Protein AF-A0A738KXM3-F1 (afdb_monomer_lite)

Sequence (91 aa):
VAEEIIFRGFLLNSSIGWGRYSRASGIIITSLAFAFMHTQYLFAVTFVYLFVFSSILCVVRMRSRGLMIPIILHILNNAWVIFGLLFSATE

Radius of gyration: 14.13 Å; chains: 1; bounding box: 30×22×49 Å

Foldseek 3Di:
DVLLCPLVVPQLVVQLPPDDVSNVVSLQVSLLVQLVVPVVDDDPVVSVVSSVLSSVLSVVCSVVVDSVVSVVVVVVVVVVVVVVVVVVVVD

InterPro domains:
  IPR003675 CAAX prenyl protease 2/Lysostaphin resistance protein A-like domain [PF02517] (1-79)
  IPR052710 CAAX motif-specific protease [PTHR36435] (2-84)

pLDDT: mean 95.93, std 4.22, range [65.44, 98.69]

Organism: Salmonella enterica (NCBI:txid28901)

Secondary structure (DSSP, 8-state):
-HHHIIIIIIITHHHHTT-HHHHHHHHHHHHHHHHHH-TT---HHHHHHHHHHHHHHHHHHHHH-SSHHHHHHHHHHHHHHHHHHHHHHH-

Structure (mmCIF, N/CA/C/O backbone):
data_AF-A0A738KXM3-F1
#
_entry.id   AF-A0A738KXM3-F1
#
loop_
_atom_site.group_PDB
_atom_site.id
_atom_site.type_symbol
_atom_site.label_atom_id
_atom_site.label_alt_id
_atom_site.label_comp_id
_atom_site.label_asym_id
_atom_site.label_entity_id
_atom_site.label_seq_id
_atom_site.pdbx_PDB_ins_code
_atom_site.Cartn_x
_atom_site.Cartn_y
_atom_site.Cartn_z
_atom_site.occupancy
_atom_site.B_iso_or_equiv
_atom_site.auth_seq_id
_atom_site.auth_comp_id
_atom_site.auth_asym_id
_atom_site.auth_atom_id
_atom_site.pdbx_PDB_model_num
ATOM 1 N N . VAL A 1 1 ? -6.652 -10.542 -3.203 1.00 92.44 1 VAL A N 1
ATOM 2 C CA . VAL A 1 1 ? -7.672 -10.861 -2.159 1.00 92.44 1 VAL A CA 1
ATOM 3 C C . VAL A 1 1 ? -7.028 -11.205 -0.821 1.00 92.44 1 VAL A C 1
ATOM 5 O O . VAL A 1 1 ? -7.298 -10.498 0.141 1.00 92.44 1 VAL A O 1
ATOM 8 N N . ALA A 1 2 ? -6.174 -12.237 -0.744 1.00 97.44 2 ALA A N 1
ATOM 9 C CA . ALA A 1 2 ? -5.509 -12.633 0.507 1.00 97.44 2 ALA A CA 1
ATOM 10 C C . ALA A 1 2 ? -4.712 -11.486 1.155 1.00 97.44 2 ALA A C 1
ATOM 12 O O . ALA A 1 2 ? -4.829 -11.256 2.355 1.00 97.44 2 ALA A O 1
ATOM 13 N N . GLU A 1 3 ? -3.994 -10.701 0.350 1.00 97.00 3 GLU A N 1
ATOM 14 C CA . GLU A 1 3 ? -3.274 -9.514 0.821 1.00 97.00 3 GLU A CA 1
ATOM 15 C C . GLU A 1 3 ? -4.195 -8.512 1.527 1.00 97.00 3 GLU A C 1
ATOM 17 O O . GLU A 1 3 ? -3.879 -8.054 2.618 1.00 97.00 3 GLU A O 1
ATOM 22 N N . GLU A 1 4 ? -5.380 -8.217 0.984 1.00 97.88 4 GLU A N 1
ATOM 23 C CA . GLU A 1 4 ? -6.323 -7.315 1.658 1.00 97.88 4 GLU A CA 1
ATOM 24 C C . GLU A 1 4 ? -6.811 -7.875 2.994 1.00 97.88 4 GLU A C 1
ATOM 26 O O . GLU A 1 4 ? -6.968 -7.122 3.954 1.00 97.88 4 GLU A O 1
ATOM 31 N N . ILE A 1 5 ? -7.025 -9.189 3.090 1.00 98.19 5 ILE A N 1
ATOM 32 C CA . ILE A 1 5 ? -7.416 -9.824 4.353 1.00 98.19 5 ILE A CA 1
ATOM 33 C C . ILE A 1 5 ? -6.299 -9.650 5.393 1.00 98.19 5 ILE A C 1
ATOM 35 O O . ILE A 1 5 ? -6.576 -9.233 6.516 1.00 98.19 5 ILE A O 1
ATOM 39 N N . ILE A 1 6 ? -5.041 -9.885 5.016 1.00 98.31 6 ILE A N 1
ATOM 40 C CA . ILE A 1 6 ? -3.888 -9.769 5.920 1.00 98.31 6 ILE A CA 1
ATOM 41 C C . ILE A 1 6 ? -3.629 -8.303 6.295 1.00 98.31 6 ILE A C 1
ATOM 43 O O . ILE A 1 6 ? -3.621 -7.943 7.471 1.00 98.31 6 ILE A O 1
ATOM 47 N N . PHE A 1 7 ? -3.451 -7.427 5.310 1.00 98.38 7 PHE A N 1
ATOM 48 C CA . PHE A 1 7 ? -3.025 -6.051 5.551 1.00 98.38 7 PHE A CA 1
ATOM 49 C C . PHE A 1 7 ? -4.169 -5.163 6.053 1.00 98.38 7 PHE A C 1
ATOM 51 O O . PHE A 1 7 ? -3.972 -4.372 6.969 1.00 98.38 7 PHE A O 1
ATOM 58 N N . ARG A 1 8 ? -5.381 -5.277 5.492 1.00 98.06 8 ARG A N 1
ATOM 59 C CA . ARG A 1 8 ? -6.513 -4.383 5.817 1.00 98.06 8 ARG A CA 1
ATOM 60 C C . ARG A 1 8 ? -7.498 -5.030 6.786 1.00 98.06 8 ARG A C 1
ATOM 62 O O . ARG A 1 8 ? -8.137 -4.321 7.564 1.00 98.06 8 ARG A O 1
ATOM 69 N N . GLY A 1 9 ? -7.650 -6.352 6.726 1.00 96.25 9 GLY A N 1
ATOM 70 C CA . GLY A 1 9 ? -8.530 -7.120 7.606 1.00 96.25 9 GLY A CA 1
ATOM 71 C C . GLY A 1 9 ? -7.919 -7.396 8.978 1.00 96.25 9 GLY A C 1
ATOM 72 O O . GLY A 1 9 ? -8.638 -7.328 9.971 1.00 96.25 9 GLY A O 1
ATOM 73 N N . PHE A 1 10 ? -6.607 -7.634 9.040 1.00 97.62 10 PHE A N 1
ATOM 74 C CA . PHE A 1 10 ? -5.897 -7.940 10.282 1.00 97.62 10 PHE A CA 1
ATOM 75 C C . PHE A 1 10 ? 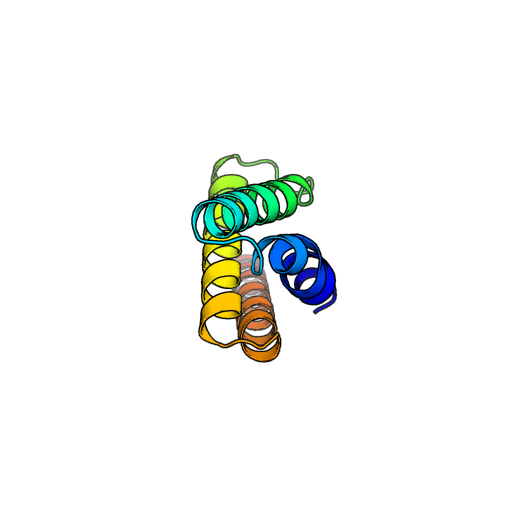-4.974 -6.798 10.729 1.00 97.62 10 PHE A C 1
ATOM 77 O O . PHE A 1 10 ? -5.264 -6.148 11.734 1.00 97.62 10 PHE A O 1
ATOM 84 N N . LEU A 1 11 ? -3.908 -6.499 9.975 1.00 97.81 11 LEU A N 1
ATOM 85 C CA . LEU A 1 11 ? -2.843 -5.593 10.422 1.00 97.81 11 LEU A CA 1
ATOM 86 C C . LEU A 1 11 ? -3.350 -4.166 10.678 1.00 97.81 11 LEU A C 1
ATOM 88 O O . LEU A 1 11 ? -3.282 -3.689 11.808 1.00 97.81 11 LEU A O 1
ATOM 92 N N . LEU A 1 12 ? -3.944 -3.506 9.680 1.00 97.75 12 LEU A N 1
ATOM 93 C CA . LEU A 1 12 ? -4.541 -2.177 9.850 1.00 97.75 12 LEU A CA 1
ATOM 94 C C . LEU A 1 12 ? -5.682 -2.204 10.874 1.00 97.75 12 LEU A C 1
ATOM 96 O O . LEU A 1 12 ? -5.824 -1.289 11.682 1.00 97.75 12 LEU A O 1
ATOM 100 N N . ASN A 1 13 ? -6.506 -3.255 10.854 1.00 96.81 13 ASN A N 1
ATOM 101 C CA . ASN A 1 13 ? -7.670 -3.354 11.730 1.00 96.81 13 ASN A CA 1
ATOM 102 C C . ASN A 1 13 ? -7.280 -3.383 13.216 1.00 96.81 13 ASN A C 1
ATOM 104 O O . ASN A 1 13 ? -8.016 -2.841 14.040 1.00 96.81 13 ASN A O 1
ATOM 108 N N . SER A 1 14 ? -6.098 -3.920 13.543 1.00 95.81 14 SER A N 1
ATOM 109 C CA . SER A 1 14 ? -5.545 -3.906 14.902 1.00 95.81 14 SER A CA 1
ATOM 110 C C . SER A 1 14 ? -5.347 -2.493 15.473 1.00 95.81 14 SER A C 1
ATOM 112 O O . SER A 1 14 ? -5.384 -2.327 16.691 1.00 95.81 14 SER A O 1
ATOM 114 N N . SER A 1 15 ? -5.211 -1.462 14.626 1.00 94.88 15 SER A N 1
ATOM 115 C CA . SER A 1 15 ? -4.935 -0.085 15.055 1.00 94.88 15 SER A CA 1
ATOM 116 C C . SER A 1 15 ? -6.142 0.867 14.969 1.00 94.88 15 SER A C 1
ATOM 118 O O . SER A 1 15 ? -6.184 1.881 15.671 1.00 94.88 15 SER A O 1
ATOM 120 N N . ILE A 1 16 ? -7.168 0.551 14.163 1.00 92.38 16 ILE A N 1
ATOM 121 C CA . ILE A 1 16 ? -8.300 1.460 13.871 1.00 92.38 16 ILE A CA 1
ATOM 122 C C . ILE A 1 16 ? -9.078 1.883 15.136 1.00 92.38 16 ILE A C 1
ATOM 124 O O . ILE A 1 16 ? -9.589 3.012 15.202 1.00 92.38 16 ILE A O 1
ATOM 128 N N . GLY A 1 17 ? -9.163 1.001 16.136 1.00 91.44 17 GLY A N 1
ATOM 129 C CA . GLY A 1 17 ? -9.916 1.213 17.379 1.00 91.44 17 GLY A CA 1
ATOM 130 C C . GLY A 1 17 ? -9.268 2.167 18.391 1.00 91.44 17 GLY A C 1
ATOM 131 O O . GLY A 1 17 ? -9.956 2.675 19.267 1.00 91.44 17 GLY A O 1
ATOM 132 N N . TRP A 1 18 ? -7.979 2.478 18.252 1.00 91.25 18 TRP A N 1
ATOM 133 C CA . TRP A 1 18 ? -7.170 3.088 19.321 1.00 91.25 18 TRP A CA 1
ATOM 134 C C . TRP A 1 18 ? -6.952 4.605 19.162 1.00 91.25 18 TRP A C 1
ATOM 136 O O . TRP A 1 18 ? -6.000 5.178 19.687 1.00 91.25 18 TRP A O 1
ATOM 146 N N . GLY A 1 19 ? -7.823 5.282 18.409 1.00 93.25 19 GLY A N 1
ATOM 147 C CA . GLY A 1 19 ? -7.779 6.736 18.215 1.00 93.25 19 GLY A CA 1
ATOM 148 C C . GLY A 1 19 ? -6.905 7.216 17.047 1.00 93.25 19 GLY A C 1
ATOM 149 O O . GLY A 1 19 ? -6.407 6.437 16.236 1.00 93.25 19 GLY A O 1
ATOM 150 N N . ARG A 1 20 ? -6.764 8.545 16.911 1.00 92.75 20 ARG A N 1
ATOM 151 C CA . ARG A 1 20 ? -6.215 9.188 15.697 1.00 92.75 20 ARG A CA 1
ATOM 152 C C . ARG A 1 20 ? -4.748 8.845 15.416 1.00 92.75 20 ARG A C 1
ATOM 154 O O . ARG A 1 20 ? -4.398 8.590 14.269 1.00 92.75 20 ARG A O 1
ATOM 161 N N . TYR A 1 21 ? -3.914 8.815 16.455 1.00 94.44 21 TYR A N 1
ATOM 162 C CA . TYR A 1 21 ? -2.479 8.573 16.306 1.00 94.44 21 TYR A CA 1
ATOM 163 C C . TYR A 1 21 ? -2.196 7.112 15.955 1.00 94.44 21 TYR A C 1
ATOM 165 O O . TYR A 1 21 ? -1.389 6.850 15.071 1.00 94.44 21 TYR A O 1
ATOM 173 N N . SER A 1 22 ? -2.938 6.176 16.556 1.00 95.06 22 SER A N 1
ATOM 174 C CA . SER A 1 22 ? -2.832 4.748 16.235 1.00 95.06 22 SER A CA 1
ATOM 175 C C . SER A 1 22 ? -3.348 4.415 14.827 1.00 95.06 22 SER A C 1
ATOM 177 O O . SER A 1 22 ? -2.799 3.569 14.123 1.00 95.06 22 SER A O 1
ATOM 179 N N . ARG A 1 23 ? -4.361 5.143 14.336 1.00 95.62 23 ARG A N 1
ATOM 180 C CA . ARG A 1 23 ? -4.775 5.050 12.925 1.00 95.62 23 ARG A CA 1
ATOM 181 C C . ARG A 1 23 ? -3.662 5.493 11.984 1.00 95.62 23 ARG A C 1
ATOM 183 O O . ARG A 1 23 ? -3.362 4.778 11.037 1.00 95.62 23 ARG A O 1
ATOM 190 N N . ALA A 1 24 ? -3.046 6.645 12.251 1.00 97.00 24 ALA A N 1
ATOM 191 C CA . ALA A 1 24 ? -1.961 7.161 11.421 1.00 97.00 24 ALA A CA 1
ATOM 192 C C . ALA A 1 24 ? -0.753 6.210 11.411 1.00 97.00 24 ALA A C 1
ATOM 194 O O . ALA A 1 24 ? -0.265 5.862 10.336 1.00 97.00 24 ALA A O 1
ATOM 195 N N . SER A 1 25 ? -0.322 5.724 12.580 1.00 97.19 25 SER A N 1
ATOM 196 C CA . SER A 1 25 ? 0.766 4.744 12.662 1.00 97.19 25 SER A CA 1
ATOM 197 C C . SER A 1 25 ? 0.395 3.425 11.987 1.00 97.19 25 SER A C 1
ATOM 199 O O . SER A 1 25 ? 1.216 2.868 11.269 1.00 97.19 25 SER A O 1
ATOM 201 N N . GLY A 1 26 ? -0.848 2.958 12.122 1.00 98.00 26 GLY A N 1
ATOM 202 C CA . GLY A 1 26 ? -1.324 1.755 11.444 1.00 98.00 26 GLY A CA 1
ATOM 203 C C . GLY A 1 26 ? -1.302 1.857 9.925 1.00 98.00 26 GLY A C 1
ATOM 204 O O . GLY A 1 26 ? -0.922 0.890 9.272 1.00 98.00 26 GLY A O 1
ATOM 205 N N . ILE A 1 27 ? -1.642 3.017 9.351 1.00 98.38 27 ILE A N 1
ATOM 206 C CA . ILE A 1 27 ? -1.505 3.255 7.905 1.00 98.38 27 ILE A CA 1
ATOM 207 C C . ILE A 1 27 ? -0.036 3.135 7.502 1.00 98.38 27 ILE A C 1
ATOM 209 O O . ILE A 1 27 ? 0.277 2.377 6.591 1.00 98.38 27 ILE A O 1
ATOM 213 N N . ILE A 1 28 ? 0.857 3.844 8.198 1.00 98.44 28 ILE A N 1
ATOM 214 C CA . ILE A 1 28 ? 2.291 3.872 7.879 1.00 98.44 28 ILE A CA 1
ATOM 215 C C . ILE A 1 28 ? 2.897 2.469 7.992 1.00 98.44 28 ILE A C 1
ATOM 217 O O . ILE A 1 28 ? 3.522 2.000 7.047 1.00 98.44 28 ILE A O 1
ATOM 221 N N . ILE A 1 29 ? 2.668 1.775 9.110 1.00 98.31 29 ILE A N 1
ATOM 222 C CA . ILE A 1 29 ? 3.205 0.433 9.368 1.00 98.31 29 ILE A CA 1
ATOM 223 C C . ILE A 1 29 ? 2.661 -0.571 8.350 1.00 98.31 29 ILE A C 1
ATOM 225 O O . ILE A 1 29 ? 3.437 -1.321 7.764 1.00 98.31 29 ILE A O 1
ATOM 229 N N . THR A 1 30 ? 1.349 -0.563 8.094 1.00 98.50 30 THR A N 1
ATOM 230 C CA . THR A 1 30 ? 0.735 -1.472 7.113 1.00 98.50 30 THR A CA 1
ATOM 231 C C . THR A 1 30 ? 1.293 -1.226 5.715 1.00 98.50 30 THR A C 1
ATOM 233 O O . THR A 1 30 ? 1.609 -2.179 5.010 1.00 98.50 30 THR A O 1
ATOM 236 N N . SER A 1 31 ? 1.460 0.038 5.317 1.00 98.69 31 SER A N 1
ATOM 237 C CA . SER A 1 31 ? 1.996 0.392 4.002 1.00 98.69 31 SER A CA 1
ATOM 238 C C . SER A 1 31 ? 3.478 0.089 3.839 1.00 98.69 31 SER A C 1
ATOM 240 O O . SER A 1 31 ? 3.878 -0.354 2.765 1.00 98.69 31 SER A O 1
ATOM 242 N N . LEU A 1 32 ? 4.289 0.274 4.884 1.00 98.50 32 LEU A N 1
ATOM 243 C CA . LEU A 1 32 ? 5.691 -0.147 4.873 1.00 98.50 32 LEU A CA 1
ATOM 244 C C . LEU A 1 32 ? 5.798 -1.669 4.777 1.00 98.50 32 LEU A C 1
ATOM 246 O O . LEU A 1 32 ? 6.529 -2.168 3.928 1.00 98.50 32 LEU A O 1
ATOM 250 N N . ALA A 1 33 ? 5.038 -2.407 5.590 1.00 98.44 33 ALA A N 1
ATOM 251 C CA . ALA A 1 33 ? 5.019 -3.867 5.544 1.00 98.44 33 ALA A CA 1
ATOM 252 C C . ALA A 1 33 ? 4.581 -4.382 4.164 1.00 98.44 33 ALA A C 1
ATOM 254 O O . ALA A 1 33 ? 5.213 -5.282 3.617 1.00 98.44 33 ALA A O 1
ATOM 255 N N . PHE A 1 34 ? 3.546 -3.777 3.572 1.00 98.50 34 PHE A N 1
ATOM 256 C CA . PHE A 1 34 ? 3.098 -4.104 2.220 1.00 98.50 34 PHE A CA 1
ATOM 257 C C . PHE A 1 34 ? 4.211 -3.885 1.190 1.00 98.50 34 PHE A C 1
ATOM 259 O O . PHE A 1 34 ? 4.515 -4.794 0.423 1.00 98.50 34 PHE A O 1
ATOM 266 N N . ALA A 1 35 ? 4.860 -2.717 1.194 1.00 98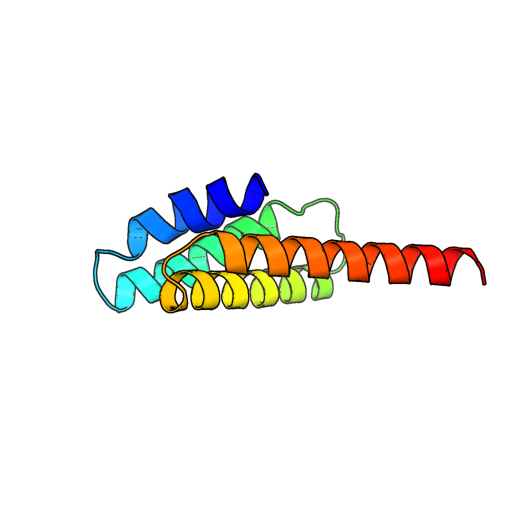.19 35 ALA A N 1
ATOM 267 C CA . ALA A 1 35 ? 5.931 -2.410 0.250 1.00 98.19 35 ALA A CA 1
ATOM 268 C C . ALA A 1 35 ? 7.151 -3.333 0.425 1.00 98.19 35 ALA A C 1
ATOM 270 O O . ALA A 1 35 ? 7.663 -3.852 -0.561 1.00 98.19 35 ALA A O 1
ATOM 271 N N . PHE A 1 36 ? 7.593 -3.594 1.659 1.00 96.69 36 PHE A N 1
ATOM 272 C CA . PHE A 1 36 ? 8.778 -4.421 1.919 1.00 96.69 36 PHE A CA 1
ATOM 273 C C . PHE A 1 36 ? 8.567 -5.917 1.683 1.00 96.69 36 PHE A C 1
ATOM 275 O O . PHE A 1 36 ? 9.529 -6.609 1.367 1.00 96.69 36 PHE A O 1
ATOM 282 N N . MET A 1 37 ? 7.333 -6.423 1.776 1.00 97.19 37 MET A N 1
ATOM 283 C CA . MET A 1 37 ? 7.025 -7.806 1.386 1.00 97.19 37 MET A CA 1
ATOM 284 C C . MET A 1 37 ? 7.180 -8.038 -0.122 1.00 97.19 37 MET A C 1
ATOM 286 O O . MET A 1 37 ? 7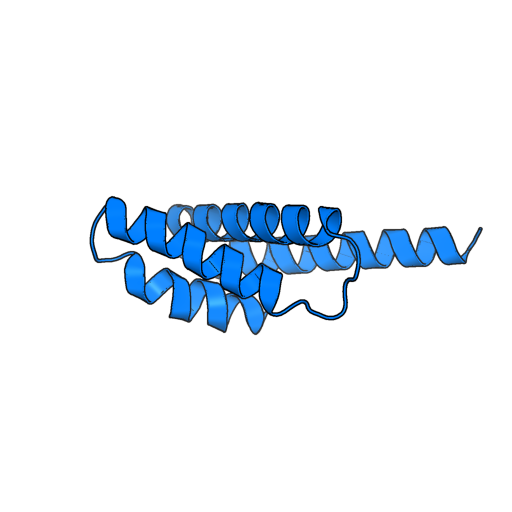.340 -9.176 -0.556 1.00 97.19 37 MET A O 1
ATOM 290 N N . HIS A 1 38 ? 7.175 -6.974 -0.928 1.00 96.19 38 HIS A N 1
ATOM 291 C CA . HIS A 1 38 ? 7.298 -7.057 -2.377 1.00 96.19 38 HIS A CA 1
ATOM 292 C C . HIS A 1 38 ? 8.761 -7.036 -2.857 1.00 96.19 38 HIS A C 1
ATOM 294 O O . HIS A 1 38 ? 9.139 -6.253 -3.731 1.00 96.19 38 HIS A O 1
ATOM 300 N N . THR A 1 39 ? 9.583 -7.942 -2.326 1.00 94.38 39 THR A N 1
ATOM 301 C CA . THR A 1 39 ? 11.031 -8.015 -2.596 1.00 94.38 39 THR A CA 1
ATOM 302 C C . THR A 1 39 ? 11.401 -8.391 -4.032 1.00 94.38 39 THR A C 1
ATOM 304 O O . THR A 1 39 ? 12.558 -8.241 -4.413 1.00 94.38 39 THR A O 1
ATOM 307 N N . GLN A 1 40 ? 10.443 -8.840 -4.854 1.00 95.19 40 GLN A N 1
ATOM 308 C CA . GLN A 1 40 ? 10.703 -9.151 -6.264 1.00 95.19 40 GLN A CA 1
ATOM 309 C C . GLN A 1 40 ? 10.979 -7.915 -7.140 1.00 95.19 40 GLN A C 1
ATOM 311 O O . GLN A 1 40 ? 11.429 -8.059 -8.274 1.00 95.19 40 GLN A O 1
ATOM 316 N N . TYR A 1 41 ? 10.704 -6.703 -6.649 1.00 93.81 41 TYR A N 1
ATOM 317 C CA . TYR A 1 41 ? 11.000 -5.467 -7.373 1.00 93.81 41 TYR A CA 1
ATOM 318 C C . TYR A 1 41 ? 12.356 -4.897 -6.955 1.00 93.81 41 TYR A C 1
ATOM 320 O O . TYR A 1 41 ? 12.688 -4.874 -5.775 1.00 93.81 41 TYR A O 1
ATOM 328 N N . LEU A 1 42 ? 13.129 -4.399 -7.925 1.00 93.94 42 LEU A N 1
ATOM 329 C CA . LEU A 1 42 ? 14.489 -3.887 -7.693 1.00 93.94 42 LEU A CA 1
ATOM 330 C C . LEU A 1 42 ? 14.567 -2.355 -7.645 1.00 93.94 42 LEU A C 1
ATOM 332 O O . LEU A 1 42 ? 15.488 -1.794 -7.056 1.00 93.94 42 LEU A O 1
ATOM 336 N N . PHE A 1 43 ? 13.613 -1.659 -8.261 1.00 95.62 43 PHE A N 1
ATOM 337 C CA . PHE A 1 43 ? 13.658 -0.204 -8.370 1.00 95.62 43 PHE A CA 1
ATOM 338 C C . PHE A 1 43 ? 13.008 0.474 -7.164 1.00 95.62 43 PHE A C 1
ATOM 340 O O . PHE A 1 43 ? 11.847 0.220 -6.844 1.00 95.62 43 PHE A O 1
ATOM 347 N N . ALA A 1 44 ? 13.727 1.416 -6.546 1.00 94.44 44 ALA A N 1
ATOM 348 C CA . ALA A 1 44 ? 13.242 2.185 -5.396 1.00 94.44 44 ALA A CA 1
ATOM 349 C C . ALA A 1 44 ? 11.918 2.922 -5.680 1.00 94.44 44 ALA A C 1
ATOM 351 O O . ALA A 1 44 ? 11.049 2.997 -4.812 1.00 94.44 44 ALA A O 1
ATOM 352 N N . VAL A 1 45 ? 11.727 3.412 -6.910 1.00 96.31 45 VAL A N 1
ATOM 353 C CA . VAL A 1 45 ? 10.481 4.080 -7.322 1.00 96.31 45 VAL A CA 1
ATOM 354 C C . VAL A 1 45 ? 9.263 3.155 -7.209 1.00 96.31 45 VAL A C 1
ATOM 356 O O . VAL A 1 45 ? 8.192 3.602 -6.801 1.00 96.31 45 VAL A O 1
ATOM 359 N N . THR A 1 46 ? 9.427 1.854 -7.471 1.00 95.81 46 THR A N 1
ATOM 360 C CA . THR A 1 46 ? 8.349 0.866 -7.343 1.00 95.81 46 THR A CA 1
ATOM 361 C C . THR A 1 46 ? 7.948 0.675 -5.884 1.00 95.81 46 THR A C 1
ATOM 363 O O . THR A 1 46 ? 6.761 0.599 -5.584 1.00 95.81 46 THR A O 1
ATOM 366 N N . PHE A 1 47 ? 8.904 0.689 -4.951 1.00 97.31 47 PHE A N 1
ATOM 367 C CA . PHE A 1 47 ? 8.598 0.637 -3.517 1.00 97.31 47 PHE A CA 1
ATOM 368 C C . PHE A 1 47 ? 7.834 1.875 -3.041 1.00 97.31 47 PHE A C 1
ATOM 370 O O . PHE A 1 47 ? 6.880 1.743 -2.274 1.00 97.31 47 PHE A O 1
ATOM 377 N N . VAL A 1 48 ? 8.200 3.070 -3.525 1.00 97.88 48 VAL A N 1
ATOM 378 C CA . VAL A 1 48 ? 7.451 4.306 -3.234 1.00 97.88 48 VAL A CA 1
ATOM 379 C C . VAL A 1 48 ? 6.021 4.198 -3.759 1.00 97.88 48 VAL A C 1
ATOM 381 O O . VAL A 1 48 ? 5.074 4.499 -3.033 1.00 97.88 48 VAL A O 1
ATOM 384 N N . TYR A 1 49 ? 5.850 3.706 -4.987 1.00 97.69 49 TYR A N 1
ATOM 385 C CA . TYR A 1 49 ? 4.532 3.456 -5.561 1.00 97.69 49 TYR A CA 1
ATOM 386 C C . TYR A 1 49 ? 3.711 2.468 -4.714 1.00 97.69 49 TYR A C 1
ATOM 388 O O . TYR A 1 49 ? 2.576 2.781 -4.359 1.00 97.69 49 TYR A O 1
ATOM 396 N N . LEU A 1 50 ? 4.283 1.328 -4.312 1.00 98.19 50 LEU A N 1
ATOM 397 C CA . LEU A 1 50 ? 3.603 0.329 -3.476 1.00 98.19 50 LEU A CA 1
ATOM 398 C C . LEU A 1 50 ? 3.206 0.890 -2.105 1.00 98.19 50 LEU A C 1
ATOM 400 O O . LEU A 1 50 ? 2.108 0.617 -1.616 1.00 98.19 50 LEU A O 1
ATOM 404 N N . PHE A 1 51 ? 4.065 1.710 -1.496 1.00 98.56 51 PHE A N 1
ATOM 405 C CA . PHE A 1 51 ? 3.770 2.384 -0.234 1.00 98.56 51 PHE A CA 1
ATOM 406 C C . PHE A 1 51 ? 2.591 3.360 -0.369 1.00 98.56 51 PHE A C 1
ATOM 408 O O . PHE A 1 51 ? 1.670 3.351 0.457 1.00 98.56 51 PHE A O 1
ATOM 415 N N . VAL A 1 52 ? 2.587 4.189 -1.418 1.00 98.62 52 VAL A N 1
ATOM 416 C CA . VAL A 1 52 ? 1.501 5.146 -1.691 1.00 98.62 52 VAL A CA 1
ATOM 417 C C . VAL A 1 52 ? 0.204 4.405 -2.004 1.00 98.62 52 VAL A C 1
ATOM 419 O O . VAL A 1 52 ? -0.826 4.687 -1.390 1.00 98.62 52 VAL A O 1
ATOM 422 N N . PHE A 1 53 ? 0.264 3.412 -2.890 1.00 98.50 53 PHE A N 1
ATOM 423 C CA . PHE A 1 53 ? -0.868 2.565 -3.248 1.00 98.50 53 PHE A CA 1
ATOM 424 C C . PHE A 1 53 ? -1.480 1.904 -2.011 1.00 98.50 53 PHE A C 1
ATOM 426 O O . PHE A 1 53 ? -2.686 2.009 -1.770 1.00 98.50 53 PHE A O 1
ATOM 433 N N . SER A 1 54 ? -0.643 1.312 -1.155 1.00 98.62 54 SER A N 1
ATOM 434 C CA . SER A 1 54 ? -1.126 0.700 0.075 1.00 98.62 54 SER A CA 1
ATOM 435 C C . SER A 1 54 ? -1.782 1.705 1.016 1.00 98.62 54 SER A C 1
ATOM 437 O O . SER A 1 54 ? -2.824 1.404 1.603 1.00 98.62 54 SER A O 1
ATOM 439 N N . SER A 1 55 ? -1.212 2.905 1.129 1.00 98.69 55 SER A N 1
ATOM 440 C CA . SER A 1 55 ? -1.740 3.966 1.988 1.00 98.69 55 SER A CA 1
ATOM 441 C C . SER A 1 55 ? -3.129 4.415 1.535 1.00 98.69 55 SER A C 1
ATOM 443 O O . SER A 1 55 ? -4.018 4.594 2.371 1.00 98.69 55 SER A O 1
ATOM 445 N N . ILE A 1 56 ? -3.355 4.505 0.220 1.00 98.69 56 ILE A N 1
ATOM 446 C CA . ILE A 1 56 ? -4.674 4.783 -0.361 1.00 98.69 56 ILE A CA 1
ATOM 447 C C . ILE A 1 56 ? -5.665 3.682 0.028 1.00 98.69 56 ILE A C 1
ATOM 449 O O . ILE A 1 56 ? -6.740 3.989 0.546 1.00 98.69 56 ILE A O 1
ATOM 453 N N . LEU A 1 57 ? -5.307 2.405 -0.138 1.00 98.62 57 LEU A N 1
ATOM 454 C CA . LEU A 1 57 ? -6.188 1.291 0.233 1.00 98.62 57 LEU A CA 1
ATOM 455 C C . LEU A 1 57 ? -6.510 1.267 1.736 1.00 98.62 57 LEU A C 1
ATOM 457 O O . LEU A 1 57 ? -7.647 0.978 2.115 1.00 98.62 57 LEU A O 1
ATOM 461 N N . CYS A 1 58 ? -5.560 1.635 2.603 1.00 98.50 58 CYS A N 1
ATOM 462 C CA . CYS A 1 58 ? -5.811 1.801 4.038 1.00 98.50 58 CYS A CA 1
ATOM 463 C C . CYS A 1 58 ? -6.864 2.888 4.309 1.00 98.50 58 CYS A C 1
ATOM 465 O O . CYS A 1 58 ? -7.802 2.674 5.082 1.00 98.50 58 CYS A O 1
ATOM 467 N N . VAL A 1 59 ? -6.764 4.041 3.639 1.00 98.25 59 VAL A N 1
ATOM 468 C CA . VAL A 1 59 ? -7.764 5.115 3.748 1.00 98.25 59 VAL A CA 1
ATOM 469 C C . VAL A 1 59 ? -9.123 4.653 3.226 1.00 98.25 59 VAL A C 1
ATOM 471 O O . VAL A 1 59 ? -10.132 4.829 3.913 1.00 98.25 59 VAL A O 1
ATOM 474 N N . VAL A 1 60 ? -9.163 3.991 2.068 1.00 98.25 60 VAL A N 1
ATOM 475 C CA . VAL A 1 60 ? -10.395 3.425 1.500 1.00 98.25 60 VAL A CA 1
ATOM 476 C C . VAL A 1 60 ? -11.038 2.438 2.472 1.00 98.25 60 VAL A C 1
ATOM 478 O O . VAL A 1 60 ? -12.242 2.528 2.712 1.00 98.25 60 VAL A O 1
ATOM 481 N N . ARG A 1 61 ? -10.268 1.544 3.103 1.00 97.75 61 ARG A N 1
ATOM 482 C CA . ARG A 1 61 ? -10.769 0.594 4.110 1.00 97.75 61 ARG A CA 1
ATOM 483 C C . ARG A 1 61 ? -11.413 1.292 5.309 1.00 97.75 61 ARG A C 1
ATOM 485 O O . ARG A 1 61 ? -12.463 0.851 5.783 1.00 97.75 61 ARG A O 1
ATOM 492 N N . MET A 1 62 ? -10.805 2.366 5.811 1.00 96.69 62 MET A N 1
ATOM 493 C CA . MET A 1 62 ? -11.347 3.120 6.949 1.00 96.69 62 MET A CA 1
ATOM 494 C C . MET A 1 62 ? -12.619 3.893 6.582 1.00 96.69 62 MET A C 1
ATOM 496 O O . MET A 1 62 ? -13.523 4.014 7.408 1.00 96.69 62 MET A O 1
ATOM 500 N N . ARG A 1 63 ? -12.705 4.411 5.351 1.00 96.75 63 ARG A N 1
ATOM 501 C CA . ARG A 1 63 ? -13.857 5.198 4.879 1.00 96.75 63 ARG A CA 1
ATOM 502 C C . ARG A 1 63 ? -15.035 4.314 4.478 1.00 96.75 63 ARG A C 1
ATOM 504 O O . ARG A 1 63 ? -16.162 4.611 4.855 1.00 96.75 63 ARG A O 1
ATOM 511 N N . SER A 1 64 ? -14.770 3.215 3.776 1.00 96.44 64 SER A N 1
ATOM 512 C CA . SER A 1 64 ? -15.788 2.258 3.319 1.00 96.44 64 SER A CA 1
ATOM 513 C C . SER A 1 64 ? -16.251 1.281 4.402 1.00 96.44 64 SER A C 1
ATOM 515 O O . SER A 1 64 ? -17.293 0.655 4.248 1.00 96.44 64 SER A O 1
ATOM 517 N N . ARG A 1 65 ? -15.485 1.132 5.494 1.00 95.06 65 ARG A N 1
ATOM 518 C CA . ARG A 1 65 ? -15.732 0.202 6.615 1.00 95.06 65 ARG A CA 1
ATOM 519 C C . ARG A 1 65 ? -15.761 -1.291 6.244 1.00 95.06 65 ARG A C 1
ATOM 521 O O . ARG A 1 65 ? -15.885 -2.109 7.150 1.00 95.06 65 ARG A O 1
ATOM 528 N N . GLY A 1 66 ? -15.546 -1.653 4.979 1.00 95.50 66 GLY A N 1
ATOM 529 C CA . GLY A 1 66 ? -15.492 -3.034 4.495 1.00 95.50 66 GLY A CA 1
ATOM 530 C C . GLY A 1 66 ? -14.229 -3.338 3.687 1.00 95.50 66 GLY A C 1
ATOM 531 O O . GLY A 1 66 ? -13.448 -2.445 3.364 1.00 95.50 66 GLY A O 1
ATOM 532 N N . LEU A 1 67 ? -14.027 -4.617 3.359 1.00 97.56 67 LEU A N 1
ATOM 533 C CA . LEU A 1 67 ? -12.882 -5.081 2.559 1.00 97.56 67 LEU A CA 1
ATOM 534 C C . LEU A 1 67 ? -13.168 -5.146 1.054 1.00 97.56 67 LEU A C 1
ATOM 536 O O . LEU A 1 67 ? -12.227 -5.182 0.271 1.00 97.56 67 LEU A O 1
ATOM 540 N N . MET A 1 68 ? -14.437 -5.115 0.636 1.00 97.94 68 MET A N 1
ATOM 541 C CA . MET A 1 68 ? -14.808 -5.270 -0.777 1.00 97.94 68 MET A CA 1
ATOM 542 C C . MET A 1 68 ? -14.226 -4.173 -1.672 1.00 97.94 68 MET A C 1
ATOM 544 O O . MET A 1 68 ? -13.635 -4.491 -2.697 1.00 97.94 68 MET A O 1
ATOM 548 N N . ILE A 1 69 ? -14.323 -2.898 -1.275 1.00 98.12 69 ILE A N 1
ATOM 549 C CA . ILE A 1 69 ? -13.784 -1.797 -2.090 1.00 98.12 69 ILE A CA 1
ATOM 550 C C . ILE A 1 69 ? -12.249 -1.878 -2.200 1.00 98.12 69 ILE A C 1
ATOM 552 O O . ILE A 1 69 ? -11.756 -1.852 -3.327 1.00 98.12 69 ILE A O 1
ATOM 556 N N . PRO A 1 70 ? -11.479 -2.044 -1.101 1.00 97.88 70 PRO A N 1
ATOM 557 C CA . PRO A 1 70 ? -10.039 -2.291 -1.202 1.00 97.88 70 PRO A CA 1
ATOM 558 C C . PRO A 1 70 ? -9.679 -3.493 -2.086 1.00 97.88 70 PRO A C 1
ATOM 560 O O . PRO A 1 70 ? -8.765 -3.396 -2.899 1.00 97.88 70 PRO A O 1
ATOM 563 N N . ILE A 1 71 ? -10.429 -4.599 -1.986 1.00 98.62 71 ILE A N 1
ATOM 564 C CA . ILE A 1 71 ? -10.220 -5.802 -2.807 1.00 98.62 71 ILE A CA 1
ATOM 565 C C . ILE A 1 71 ? -10.408 -5.504 -4.290 1.00 98.62 71 ILE A C 1
ATOM 567 O O . ILE A 1 71 ? -9.548 -5.869 -5.088 1.00 98.62 71 ILE A O 1
ATOM 571 N N . ILE A 1 72 ? -11.500 -4.837 -4.662 1.00 98.50 72 ILE A N 1
ATOM 572 C CA . ILE A 1 72 ? -11.783 -4.502 -6.060 1.00 98.50 72 ILE A CA 1
ATOM 573 C C . ILE A 1 72 ? -10.703 -3.566 -6.606 1.00 98.50 72 ILE A C 1
ATOM 575 O O . ILE A 1 72 ? -10.156 -3.835 -7.670 1.00 98.50 72 ILE A O 1
ATOM 579 N N . LEU A 1 73 ? -10.342 -2.512 -5.868 1.00 98.38 73 LEU A N 1
ATOM 580 C CA . LEU A 1 73 ? -9.290 -1.581 -6.290 1.00 98.38 73 LEU A CA 1
ATOM 581 C C . LEU A 1 73 ? -7.935 -2.275 -6.455 1.00 98.38 73 LEU A C 1
ATOM 583 O O . LEU A 1 73 ? -7.214 -1.981 -7.404 1.00 98.38 73 LEU A O 1
ATOM 587 N N . HIS A 1 74 ? -7.604 -3.222 -5.575 1.00 98.25 74 HIS A N 1
ATOM 588 C CA . HIS A 1 74 ? -6.384 -4.009 -5.711 1.00 98.25 74 HIS A CA 1
ATOM 589 C C . HIS A 1 74 ? -6.418 -4.912 -6.948 1.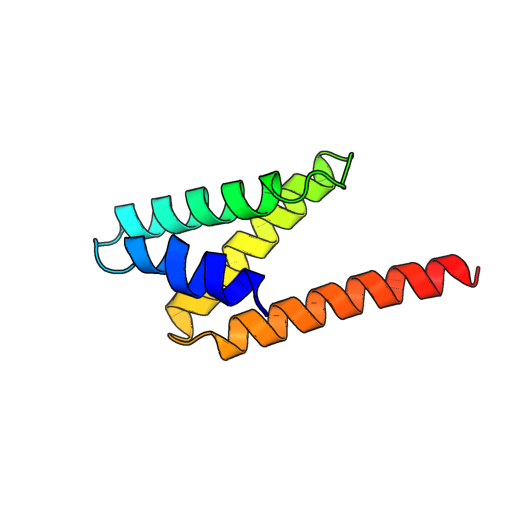00 98.25 74 HIS A C 1
ATOM 591 O O . HIS A 1 74 ? -5.478 -4.909 -7.738 1.00 98.25 74 HIS A O 1
ATOM 597 N N . ILE A 1 75 ? -7.524 -5.615 -7.193 1.00 98.38 75 ILE A N 1
ATOM 598 C CA . ILE A 1 75 ? -7.678 -6.428 -8.406 1.00 98.38 75 ILE A CA 1
ATOM 599 C C . ILE A 1 75 ? -7.539 -5.564 -9.668 1.00 98.38 75 ILE A C 1
ATOM 601 O O . ILE A 1 75 ? -6.817 -5.949 -10.584 1.00 98.38 75 ILE A O 1
ATOM 605 N N . LEU A 1 76 ? -8.176 -4.390 -9.701 1.00 98.25 76 LEU A N 1
ATOM 606 C CA . LEU A 1 76 ? -8.088 -3.459 -10.831 1.00 98.25 76 LEU A CA 1
ATOM 607 C C . LEU A 1 76 ? -6.659 -2.961 -11.061 1.00 98.25 76 LEU A C 1
ATOM 609 O O . LEU A 1 76 ? -6.212 -2.903 -12.203 1.00 98.25 76 LEU A O 1
ATOM 613 N N . ASN A 1 77 ? -5.925 -2.650 -9.991 1.00 97.12 77 ASN A N 1
ATOM 614 C CA . ASN A 1 77 ? -4.528 -2.245 -10.090 1.00 97.12 77 ASN A CA 1
ATOM 615 C C . ASN A 1 77 ? -3.658 -3.345 -10.708 1.00 97.12 77 ASN A C 1
ATOM 617 O O . ASN A 1 77 ? -2.876 -3.093 -11.621 1.00 97.12 77 ASN A O 1
ATOM 621 N N . ASN A 1 78 ? -3.831 -4.583 -10.246 1.00 96.19 78 ASN A N 1
ATOM 622 C CA . ASN A 1 78 ? -3.067 -5.714 -10.765 1.00 96.19 78 ASN A CA 1
ATOM 623 C C . ASN A 1 78 ? -3.430 -5.994 -12.228 1.00 96.19 78 ASN A C 1
ATOM 625 O O . ASN A 1 78 ? -2.541 -6.244 -13.038 1.00 96.19 78 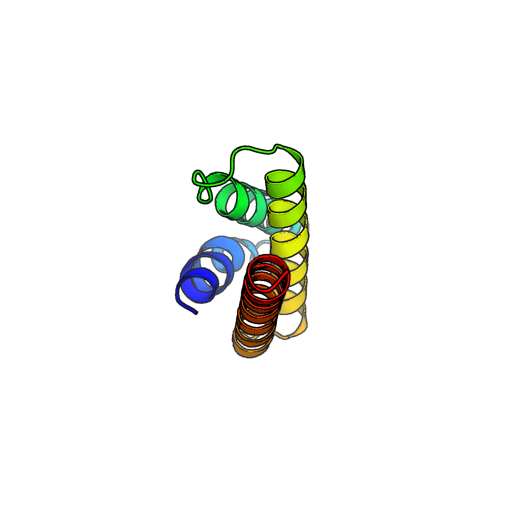ASN A O 1
ATOM 629 N N . ALA A 1 79 ? -4.711 -5.883 -12.588 1.00 97.00 79 ALA A N 1
ATOM 630 C CA . ALA A 1 79 ? -5.158 -5.999 -13.972 1.00 97.00 79 ALA A CA 1
ATOM 631 C C . ALA A 1 79 ? -4.529 -4.922 -14.872 1.00 97.00 79 ALA A C 1
ATOM 633 O O . ALA A 1 79 ? -4.080 -5.243 -15.969 1.00 97.00 79 ALA A O 1
ATOM 634 N N . TRP A 1 80 ? -4.434 -3.675 -14.399 1.00 96.38 80 TRP A N 1
ATOM 635 C CA . TRP A 1 80 ? -3.780 -2.582 -15.127 1.00 96.38 80 TRP A CA 1
ATOM 636 C C . TRP A 1 80 ? -2.295 -2.860 -15.385 1.00 96.38 80 TRP A C 1
ATOM 638 O O . TRP A 1 80 ? -1.816 -2.694 -16.505 1.00 96.38 80 TRP A O 1
ATOM 648 N N . VAL A 1 81 ? -1.569 -3.330 -14.367 1.00 93.88 81 VAL A N 1
ATOM 649 C CA . VAL A 1 81 ? -0.145 -3.676 -14.497 1.00 93.88 81 VAL A CA 1
ATOM 650 C C . VAL A 1 81 ? 0.057 -4.833 -15.479 1.00 93.88 81 VAL A C 1
ATOM 652 O O . VAL A 1 81 ? 0.929 -4.755 -16.342 1.00 93.88 81 VAL A O 1
ATOM 655 N N . ILE A 1 82 ? -0.768 -5.882 -15.392 1.00 94.88 82 ILE A N 1
ATOM 656 C CA . ILE A 1 82 ? -0.718 -7.018 -16.325 1.00 94.88 82 ILE A CA 1
ATOM 657 C C . ILE A 1 82 ? -1.018 -6.558 -17.754 1.00 94.88 82 ILE A C 1
ATOM 659 O O . ILE A 1 82 ? -0.316 -6.956 -18.679 1.00 94.88 82 ILE A O 1
ATOM 663 N N . PHE A 1 83 ? -2.027 -5.706 -17.943 1.00 94.69 83 PHE A N 1
ATOM 664 C CA . PHE A 1 83 ? -2.364 -5.164 -19.256 1.00 94.69 83 PHE A CA 1
ATOM 665 C C . PHE A 1 83 ? -1.194 -4.383 -19.869 1.00 94.69 83 PHE A C 1
ATOM 667 O O . PHE A 1 83 ? -0.837 -4.632 -21.018 1.00 94.69 83 PHE A O 1
ATOM 674 N N . GLY A 1 84 ? -0.551 -3.498 -19.099 1.00 93.06 84 GLY A N 1
ATOM 675 C CA . GLY A 1 84 ? 0.629 -2.761 -19.562 1.00 93.06 84 GLY A CA 1
ATOM 676 C C . GLY A 1 84 ? 1.803 -3.675 -19.929 1.00 93.06 84 GLY A C 1
ATOM 677 O O . GLY A 1 84 ? 2.469 -3.442 -20.936 1.00 93.06 84 GLY A O 1
ATOM 678 N N . LEU A 1 85 ? 2.021 -4.747 -19.159 1.00 91.38 85 LEU A N 1
ATOM 679 C CA . LEU A 1 85 ? 3.043 -5.751 -19.461 1.00 91.38 85 LEU A CA 1
ATOM 680 C C . LEU A 1 85 ? 2.746 -6.492 -20.773 1.00 91.38 85 LEU A C 1
ATOM 682 O O . LEU A 1 85 ? 3.647 -6.671 -21.584 1.00 91.38 85 LEU A O 1
ATOM 686 N N . LEU A 1 86 ? 1.494 -6.911 -20.987 1.00 92.69 86 LEU A N 1
ATOM 687 C CA . LEU A 1 86 ? 1.079 -7.600 -22.212 1.00 92.69 86 LEU A CA 1
ATOM 688 C C . LEU A 1 86 ? 1.200 -6.695 -23.440 1.00 92.69 86 LEU A C 1
ATOM 690 O O . LEU A 1 86 ? 1.710 -7.143 -24.459 1.00 92.69 86 LEU A O 1
ATOM 694 N N . PHE A 1 87 ? 0.782 -5.431 -23.332 1.00 91.31 87 PHE A N 1
ATOM 695 C CA . PHE A 1 87 ? 0.919 -4.452 -24.412 1.00 91.31 87 PHE A CA 1
ATOM 696 C C . PHE A 1 87 ? 2.391 -4.235 -24.792 1.00 91.31 87 PHE A C 1
ATOM 698 O O . PHE A 1 87 ? 2.749 -4.336 -25.960 1.00 91.31 87 PHE A O 1
ATOM 705 N N . SER A 1 88 ? 3.265 -4.045 -23.798 1.00 90.75 88 SER A N 1
ATOM 706 C CA . SER A 1 88 ? 4.710 -3.907 -24.025 1.00 90.75 88 SER A CA 1
ATOM 707 C C . SER A 1 88 ? 5.375 -5.172 -24.578 1.00 90.75 88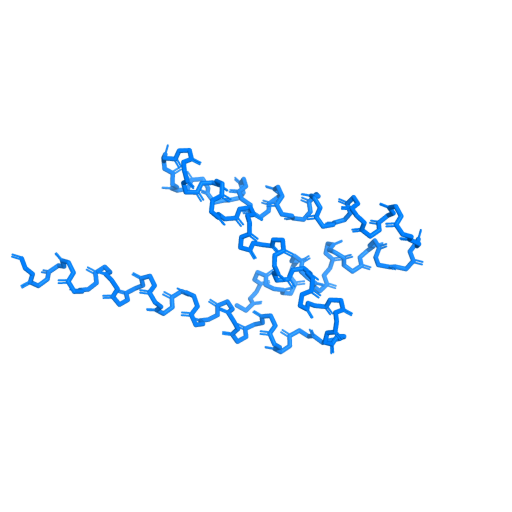 SER A C 1
ATOM 709 O O . SER A 1 88 ? 6.487 -5.077 -25.079 1.00 90.75 88 SER A O 1
ATOM 711 N N . ALA A 1 89 ? 4.757 -6.347 -24.440 1.00 85.12 89 ALA A N 1
ATOM 712 C CA . ALA A 1 89 ? 5.280 -7.604 -24.974 1.00 85.12 89 ALA A CA 1
ATOM 713 C C . ALA A 1 89 ? 4.849 -7.866 -26.429 1.00 85.12 89 ALA A C 1
ATOM 715 O O . ALA A 1 89 ? 5.350 -8.804 -27.049 1.00 85.12 89 ALA A O 1
ATOM 716 N N . THR A 1 90 ? 3.894 -7.087 -26.949 1.00 84.50 90 THR A N 1
ATOM 717 C CA . THR A 1 90 ? 3.411 -7.177 -28.338 1.00 84.50 90 THR A CA 1
ATOM 718 C C . THR A 1 90 ? 4.041 -6.154 -29.285 1.00 84.50 90 THR A C 1
ATOM 720 O O . THR A 1 90 ? 3.804 -6.246 -30.489 1.00 84.50 90 THR A O 1
ATOM 723 N N . GLU A 1 91 ? 4.824 -5.212 -28.755 1.00 65.44 91 GLU A N 1
ATOM 724 C CA . GLU A 1 91 ? 5.677 -4.277 -29.510 1.00 65.44 91 GLU A CA 1
ATOM 725 C C . GLU A 1 91 ? 7.132 -4.767 -29.531 1.00 65.44 91 GLU A C 1
ATOM 727 O O . GLU A 1 91 ? 7.800 -4.563 -30.571 1.00 65.44 91 GLU A O 1
#